Protein AF-A0A3D2HJJ7-F1 (afdb_monomer)

Structure (mmCIF, N/CA/C/O backbone):
data_AF-A0A3D2HJJ7-F1
#
_entry.id   AF-A0A3D2HJJ7-F1
#
loop_
_atom_site.group_PDB
_atom_site.id
_atom_site.type_symbol
_atom_site.label_atom_id
_atom_site.label_alt_id
_atom_site.label_comp_id
_atom_site.label_asym_id
_atom_site.label_entity_id
_atom_site.label_seq_id
_atom_site.pdbx_PDB_ins_code
_atom_site.Cartn_x
_atom_site.Cartn_y
_atom_site.Cartn_z
_atom_site.occupancy
_atom_site.B_iso_or_equiv
_atom_site.auth_seq_id
_atom_site.auth_comp_id
_atom_site.auth_asym_id
_atom_site.auth_atom_id
_atom_site.pdbx_PDB_model_num
ATOM 1 N N . MET A 1 1 ? -15.772 3.480 -29.542 1.00 70.56 1 MET A N 1
ATOM 2 C CA . MET A 1 1 ? -14.403 3.027 -29.213 1.00 70.56 1 MET A CA 1
ATOM 3 C C . MET A 1 1 ? -13.433 3.907 -29.984 1.00 70.56 1 MET A C 1
ATOM 5 O O . MET A 1 1 ? -13.585 4.008 -31.194 1.00 70.56 1 MET A O 1
ATOM 9 N N . ARG A 1 2 ? -12.523 4.612 -29.303 1.00 87.50 2 ARG A N 1
ATOM 10 C CA . ARG A 1 2 ? -11.517 5.470 -29.945 1.00 87.50 2 ARG A CA 1
ATOM 11 C C . ARG A 1 2 ? -10.165 4.789 -29.795 1.00 87.50 2 ARG A C 1
ATOM 13 O O . ARG A 1 2 ? -9.756 4.511 -28.674 1.00 87.50 2 ARG A O 1
ATOM 20 N N . TRP A 1 3 ? -9.507 4.509 -30.912 1.00 85.19 3 TRP A N 1
ATOM 21 C CA . TRP A 1 3 ? -8.125 4.048 -30.901 1.00 85.19 3 TRP A CA 1
ATOM 22 C C . TRP A 1 3 ? -7.232 5.247 -30.602 1.00 85.19 3 TRP A C 1
ATOM 24 O O . TRP A 1 3 ? -7.215 6.218 -31.359 1.00 85.19 3 TRP A O 1
ATOM 34 N N . CYS A 1 4 ? -6.540 5.198 -29.469 1.00 78.38 4 CYS A N 1
ATOM 35 C CA . CYS A 1 4 ? -5.513 6.164 -29.115 1.00 78.38 4 CYS A CA 1
ATOM 36 C C . CYS A 1 4 ? -4.177 5.464 -29.292 1.00 78.38 4 CYS A C 1
ATOM 38 O O . CYS A 1 4 ? -3.836 4.574 -28.513 1.00 78.38 4 CYS A O 1
ATOM 40 N N . PHE A 1 5 ? -3.460 5.835 -30.347 1.00 76.56 5 PHE A N 1
ATOM 41 C CA . PHE A 1 5 ? -2.123 5.320 -30.546 1.00 76.56 5 PHE A CA 1
ATOM 42 C C . PHE A 1 5 ? -1.137 6.064 -29.647 1.00 76.56 5 PHE A C 1
ATOM 44 O O . PHE A 1 5 ? -1.336 7.248 -29.348 1.00 76.56 5 PHE A O 1
ATOM 51 N N . PRO A 1 6 ? -0.095 5.360 -29.200 1.00 71.69 6 PRO A N 1
ATOM 52 C CA . PRO A 1 6 ? 0.993 5.979 -28.482 1.00 71.69 6 PRO A CA 1
ATOM 53 C C . PRO A 1 6 ? 1.573 7.173 -29.270 1.00 71.69 6 PRO A C 1
ATOM 55 O O . PRO A 1 6 ? 1.697 7.083 -30.486 1.00 71.69 6 PRO A O 1
ATOM 58 N N . SER A 1 7 ? 1.894 8.295 -28.608 1.00 70.38 7 SER A N 1
ATOM 59 C CA . SER A 1 7 ? 2.371 9.516 -29.286 1.00 70.38 7 SER A CA 1
ATOM 60 C C . SER A 1 7 ? 3.602 9.254 -30.157 1.00 70.38 7 SER A C 1
ATOM 62 O O . SER A 1 7 ? 4.477 8.503 -29.732 1.00 70.38 7 SER A O 1
ATOM 64 N N . ASP A 1 8 ? 3.731 9.946 -31.296 1.00 73.56 8 ASP A N 1
ATOM 65 C CA . ASP A 1 8 ? 4.910 9.903 -32.190 1.00 73.56 8 ASP A CA 1
ATOM 66 C C . ASP A 1 8 ? 6.139 10.609 -31.592 1.00 73.56 8 ASP A C 1
ATOM 68 O O . ASP A 1 8 ? 6.956 11.213 -32.292 1.00 73.56 8 ASP A O 1
ATOM 72 N N . ARG A 1 9 ? 6.264 10.607 -30.262 1.00 80.44 9 ARG A N 1
ATOM 73 C CA . ARG A 1 9 ? 7.395 11.234 -29.602 1.00 80.44 9 ARG A CA 1
ATOM 74 C C . ARG A 1 9 ? 8.684 10.572 -30.105 1.00 80.44 9 ARG A C 1
ATOM 76 O O . ARG A 1 9 ? 8.802 9.352 -29.976 1.00 80.44 9 ARG A O 1
ATOM 83 N N . PRO A 1 10 ? 9.672 11.364 -30.561 1.00 87.06 10 PRO A N 1
ATOM 84 C CA . PRO A 1 10 ? 10.967 10.835 -30.952 1.00 87.06 10 PRO A CA 1
ATOM 85 C C . PRO A 1 10 ? 11.602 10.040 -29.812 1.00 87.06 10 PRO A C 1
ATOM 87 O O . PRO A 1 10 ? 11.676 10.515 -28.674 1.00 87.06 10 PRO A O 1
ATOM 90 N N . ILE A 1 11 ? 12.063 8.831 -30.121 1.00 90.19 11 ILE A N 1
ATOM 91 C CA . ILE A 1 11 ? 12.853 8.022 -29.195 1.00 90.19 11 ILE A CA 1
ATOM 92 C C . ILE A 1 11 ? 14.230 8.688 -29.073 1.00 90.19 11 ILE A C 1
ATOM 94 O O . ILE A 1 11 ? 14.885 8.901 -30.097 1.00 90.19 11 ILE A O 1
ATOM 98 N N . PRO A 1 12 ? 14.698 9.029 -27.860 1.00 91.50 12 PRO A N 1
ATOM 99 C CA . PRO A 1 12 ? 16.023 9.604 -27.686 1.00 91.50 12 PRO A CA 1
ATOM 100 C C . PRO A 1 12 ? 17.122 8.692 -28.240 1.00 91.50 12 PRO A C 1
ATOM 102 O O . PRO A 1 12 ? 17.071 7.467 -28.086 1.00 91.50 12 PRO A O 1
ATOM 105 N N . GLN A 1 13 ? 18.154 9.289 -28.838 1.00 92.81 13 GLN A N 1
ATOM 106 C CA . GLN A 1 13 ? 19.256 8.525 -29.428 1.00 92.81 13 GLN A CA 1
ATOM 107 C C . GLN A 1 13 ? 19.959 7.642 -28.386 1.00 92.81 13 GLN A C 1
ATOM 109 O O . GLN A 1 13 ? 20.192 6.465 -28.645 1.00 92.81 13 GLN A O 1
ATOM 114 N N . TRP A 1 14 ? 20.188 8.165 -27.175 1.00 94.12 14 TRP A N 1
ATOM 115 C CA . TRP A 1 14 ? 20.806 7.409 -26.080 1.00 94.12 14 TRP A CA 1
ATOM 116 C C . TRP A 1 14 ? 20.026 6.131 -25.735 1.00 94.12 14 TRP A C 1
ATOM 118 O O . TRP A 1 14 ? 20.631 5.101 -25.444 1.00 94.12 14 TRP A O 1
ATOM 128 N N . LEU A 1 15 ? 18.689 6.181 -25.791 1.00 93.94 15 LEU A N 1
ATOM 129 C CA . LEU A 1 15 ? 17.825 5.043 -25.483 1.00 93.94 15 LEU A CA 1
ATOM 130 C C . LEU A 1 15 ? 17.913 4.003 -26.600 1.00 93.94 15 LEU A C 1
ATOM 132 O O . LEU A 1 15 ? 18.017 2.810 -26.333 1.00 93.94 15 LEU A O 1
ATOM 136 N N . THR A 1 16 ? 17.942 4.462 -27.851 1.00 92.19 16 THR A N 1
ATOM 137 C CA . THR A 1 16 ? 18.154 3.592 -29.013 1.00 92.19 16 THR A CA 1
ATOM 138 C C . THR A 1 16 ? 19.500 2.871 -28.928 1.00 92.19 16 THR A C 1
ATOM 140 O O . THR A 1 16 ? 19.567 1.662 -29.151 1.00 92.19 16 THR A O 1
ATOM 143 N N . ASP A 1 17 ? 20.565 3.593 -28.585 1.00 93.56 17 ASP A N 1
ATOM 144 C CA . ASP A 1 17 ? 21.913 3.031 -28.485 1.00 93.56 17 ASP A CA 1
ATOM 145 C C . ASP A 1 17 ? 22.029 2.049 -27.317 1.00 93.56 17 ASP A C 1
ATOM 147 O O . ASP A 1 17 ? 22.598 0.971 -27.478 1.00 93.56 17 ASP A O 1
ATOM 151 N N . TYR A 1 18 ? 21.421 2.369 -26.173 1.00 93.88 18 TYR A N 1
ATOM 152 C CA . TYR A 1 18 ? 21.333 1.466 -25.027 1.00 93.88 18 TYR A CA 1
ATOM 153 C C . TYR A 1 18 ? 20.600 0.159 -25.361 1.00 93.88 18 TYR A C 1
ATOM 155 O O . TYR A 1 18 ? 21.090 -0.925 -25.044 1.00 93.88 18 TYR A O 1
ATOM 163 N N . LEU A 1 19 ? 19.446 0.242 -26.030 1.00 93.25 19 LEU A N 1
ATOM 164 C CA . LEU A 1 19 ? 18.650 -0.932 -26.389 1.00 93.25 19 LEU A CA 1
ATOM 165 C C . LEU A 1 19 ? 19.373 -1.842 -27.391 1.00 93.25 19 LEU A C 1
ATOM 167 O O . LEU A 1 19 ? 19.261 -3.060 -27.291 1.00 93.25 19 LEU A O 1
ATOM 171 N N . LYS A 1 20 ? 20.163 -1.278 -28.314 1.00 92.75 20 LYS A N 1
ATOM 172 C CA . LYS A 1 20 ? 21.001 -2.053 -29.250 1.00 92.75 20 LYS A CA 1
ATOM 173 C C . LYS A 1 20 ? 22.113 -2.852 -28.567 1.00 92.75 20 LYS A C 1
ATOM 175 O O . LYS A 1 20 ? 22.613 -3.794 -29.170 1.00 92.75 20 LYS A O 1
ATOM 180 N N . GLN A 1 21 ? 22.516 -2.465 -27.358 1.00 91.56 21 GLN A N 1
ATOM 181 C CA . GLN A 1 21 ? 23.517 -3.191 -26.567 1.00 91.56 21 GLN A CA 1
ATOM 182 C C . GLN A 1 21 ? 22.914 -4.377 -25.803 1.00 91.56 21 GLN A C 1
ATOM 184 O O . GLN A 1 21 ? 23.662 -5.184 -25.261 1.00 91.56 21 GLN A O 1
ATOM 189 N N . GLN A 1 22 ? 21.583 -4.480 -25.734 1.00 89.62 22 GLN A N 1
ATOM 190 C CA . GLN A 1 22 ? 20.909 -5.598 -25.082 1.00 89.62 22 GLN A CA 1
ATOM 191 C C . GLN A 1 22 ? 20.838 -6.800 -26.028 1.00 89.62 22 GLN A C 1
ATOM 193 O O . GLN A 1 22 ? 20.685 -6.639 -27.238 1.00 89.62 22 GLN A O 1
ATOM 198 N N . GLU A 1 23 ? 20.868 -8.013 -25.476 1.00 89.88 23 GLU A N 1
ATOM 199 C CA . GLU A 1 23 ? 20.693 -9.270 -26.221 1.00 89.88 23 GLU A CA 1
ATOM 200 C C . GLU A 1 23 ? 19.214 -9.505 -26.600 1.00 89.88 23 GLU A C 1
ATOM 202 O O . GLU A 1 23 ? 18.611 -10.534 -26.298 1.00 89.88 23 GLU A O 1
ATOM 207 N N . LEU A 1 24 ? 18.593 -8.511 -27.241 1.00 87.06 24 LEU A N 1
ATOM 208 C CA . LEU A 1 24 ? 17.201 -8.529 -27.679 1.00 87.06 24 LEU A CA 1
ATOM 209 C C . LEU A 1 24 ? 17.122 -8.571 -29.212 1.00 87.06 24 LEU A C 1
ATOM 211 O O . LEU A 1 24 ? 17.896 -7.890 -29.889 1.00 87.06 24 LEU A O 1
ATOM 215 N N . PRO A 1 25 ? 16.153 -9.298 -29.799 1.00 92.19 25 PRO A N 1
ATOM 216 C CA . PRO A 1 25 ? 15.927 -9.260 -31.239 1.00 92.19 25 PRO A CA 1
ATOM 217 C C . PRO A 1 25 ? 15.707 -7.831 -31.753 1.00 92.19 25 PRO A C 1
ATOM 219 O O . PRO A 1 25 ? 14.843 -7.106 -31.253 1.00 92.19 25 PRO A O 1
ATOM 222 N N . HIS A 1 26 ? 16.438 -7.444 -32.806 1.00 87.38 26 HIS A N 1
ATOM 223 C CA . HIS A 1 26 ? 16.401 -6.084 -33.366 1.00 87.38 26 HIS A CA 1
ATOM 224 C C . HIS A 1 26 ? 14.992 -5.599 -33.746 1.00 87.38 26 HIS A C 1
ATOM 226 O O . HIS A 1 26 ? 14.715 -4.403 -33.671 1.00 87.38 26 HIS A O 1
ATOM 232 N N . ALA A 1 27 ? 14.093 -6.520 -34.105 1.00 91.31 27 ALA A N 1
ATOM 233 C CA . ALA A 1 27 ? 12.704 -6.217 -34.439 1.00 91.31 27 ALA A CA 1
ATOM 234 C C . ALA A 1 27 ? 11.909 -5.597 -33.271 1.00 91.31 27 ALA A C 1
ATOM 236 O O . ALA A 1 27 ? 10.941 -4.880 -33.512 1.00 91.31 27 ALA A O 1
ATOM 237 N N . TYR A 1 28 ? 12.308 -5.837 -32.017 1.00 89.50 28 TYR A N 1
ATOM 238 C CA . TYR A 1 28 ? 11.585 -5.349 -30.838 1.00 89.50 28 TYR A CA 1
ATOM 239 C C . TYR A 1 28 ? 12.071 -3.991 -30.330 1.00 89.50 28 TYR A C 1
ATOM 241 O O . TYR A 1 28 ? 11.339 -3.318 -29.603 1.00 89.50 28 TYR A O 1
ATOM 249 N N . LEU A 1 29 ? 13.274 -3.559 -30.719 1.00 89.69 29 LEU A N 1
ATOM 250 C CA . LEU A 1 29 ? 13.896 -2.344 -30.182 1.00 89.69 29 LEU A CA 1
ATOM 251 C C . LEU A 1 29 ? 13.056 -1.075 -30.416 1.00 89.69 29 LEU A C 1
ATOM 253 O O . LEU A 1 29 ? 12.924 -0.300 -29.469 1.00 89.69 29 LEU A O 1
ATOM 257 N N . PRO A 1 30 ? 12.438 -0.851 -31.598 1.00 88.19 30 PRO A N 1
ATOM 258 C CA . PRO A 1 30 ? 11.626 0.346 -31.820 1.00 88.19 30 PRO A CA 1
ATOM 259 C C . PRO A 1 30 ? 10.387 0.393 -30.920 1.00 88.19 30 PRO A C 1
ATOM 261 O O . PRO A 1 30 ? 10.084 1.430 -30.336 1.00 88.19 30 PRO A O 1
ATOM 264 N N . VAL A 1 31 ? 9.696 -0.740 -30.760 1.00 89.69 31 VAL A N 1
ATOM 265 C CA . VAL A 1 31 ? 8.485 -0.827 -29.929 1.00 89.69 31 VAL A CA 1
ATOM 266 C C . VAL A 1 31 ? 8.839 -0.649 -28.456 1.00 89.69 31 VAL A C 1
ATOM 268 O O . VAL A 1 31 ? 8.197 0.135 -27.762 1.00 89.69 31 VAL A O 1
ATOM 271 N N . LEU A 1 32 ? 9.889 -1.322 -27.982 1.00 90.50 32 LEU A N 1
ATOM 272 C CA . LEU A 1 32 ? 10.338 -1.201 -26.598 1.00 90.50 32 LEU A CA 1
ATOM 273 C C . LEU A 1 32 ? 10.812 0.223 -26.278 1.00 90.50 32 LEU A C 1
ATOM 275 O O . LEU A 1 32 ? 10.437 0.774 -25.245 1.00 90.50 32 LEU A O 1
ATOM 279 N N . GLY A 1 33 ? 11.575 0.844 -27.183 1.00 91.62 33 GLY A N 1
ATOM 280 C CA . GLY A 1 33 ? 11.993 2.238 -27.052 1.00 91.62 33 GLY A CA 1
ATOM 281 C C . GLY A 1 33 ? 10.805 3.195 -26.977 1.00 91.62 33 GLY A C 1
ATOM 282 O O . GLY A 1 33 ? 10.797 4.086 -26.128 1.00 91.62 33 GLY A O 1
ATOM 283 N N . GLN A 1 34 ? 9.771 2.971 -27.793 1.00 90.62 34 GLN A N 1
ATOM 284 C CA . GLN A 1 34 ? 8.556 3.782 -27.764 1.00 90.62 34 GLN A CA 1
ATOM 285 C C . GLN A 1 34 ? 7.794 3.641 -26.443 1.00 90.62 34 GLN A C 1
ATOM 287 O O . GLN A 1 34 ? 7.410 4.647 -25.847 1.00 90.62 34 GLN A O 1
ATOM 292 N N . LEU A 1 35 ? 7.617 2.406 -25.961 1.00 91.38 35 LEU A N 1
ATOM 293 C CA . LEU A 1 35 ? 6.931 2.129 -24.698 1.00 91.38 35 LEU A CA 1
ATOM 294 C C . LEU A 1 35 ? 7.671 2.757 -23.512 1.00 91.38 35 LEU A C 1
ATOM 296 O O .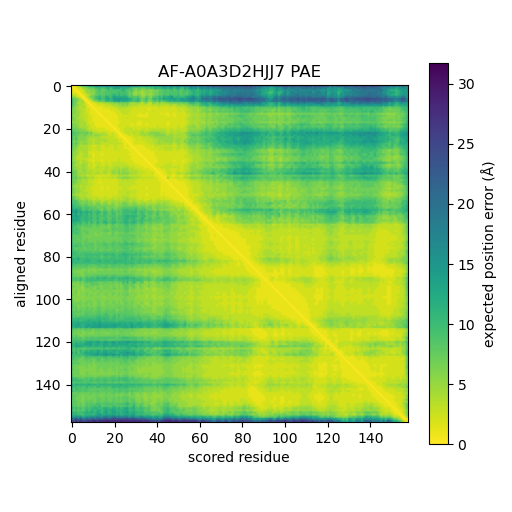 LEU A 1 35 ? 7.056 3.444 -22.701 1.00 91.38 35 LEU A O 1
ATOM 300 N N . LEU A 1 36 ? 8.995 2.596 -23.435 1.00 92.69 36 LEU A N 1
ATOM 301 C CA . LEU A 1 36 ? 9.810 3.186 -22.367 1.00 92.69 36 LEU A CA 1
ATOM 302 C C . LEU A 1 36 ? 9.741 4.719 -22.366 1.00 92.69 36 LEU A C 1
ATOM 304 O O . LEU A 1 36 ? 9.560 5.328 -21.313 1.00 92.69 36 LEU A O 1
ATOM 308 N N . ASN A 1 37 ? 9.809 5.339 -23.548 1.00 90.25 37 ASN A N 1
ATOM 309 C CA . ASN A 1 37 ? 9.728 6.793 -23.718 1.00 90.25 37 ASN A CA 1
ATOM 310 C C . ASN A 1 37 ? 8.352 7.378 -23.333 1.00 90.25 37 ASN A C 1
ATOM 312 O O . ASN A 1 37 ? 8.222 8.578 -23.071 1.00 90.25 37 ASN A O 1
ATOM 316 N N . GLN A 1 38 ? 7.312 6.544 -23.313 1.00 89.00 38 GLN A N 1
ATOM 317 C CA . GLN A 1 38 ? 5.952 6.940 -22.948 1.00 89.00 38 GLN A CA 1
ATOM 318 C C . GLN A 1 38 ? 5.625 6.696 -21.493 1.00 89.00 38 GLN A C 1
ATOM 320 O O . GLN A 1 38 ? 4.964 7.528 -20.878 1.00 89.00 38 GLN A O 1
ATOM 325 N N . VAL A 1 39 ? 6.091 5.572 -20.953 1.00 90.75 39 VAL A N 1
ATOM 326 C CA . VAL A 1 39 ? 5.904 5.238 -19.544 1.00 90.75 39 VAL A CA 1
ATOM 327 C C . VAL A 1 39 ? 6.575 6.284 -18.662 1.00 90.75 39 VAL A C 1
ATOM 329 O O . VAL A 1 39 ? 5.965 6.740 -17.698 1.00 90.75 39 VAL A O 1
ATOM 332 N N . ASN A 1 40 ? 7.797 6.706 -19.004 1.00 90.25 40 ASN A N 1
ATOM 333 C CA . ASN A 1 40 ? 8.439 7.809 -18.306 1.00 90.25 40 ASN A CA 1
ATOM 334 C C . ASN A 1 40 ? 9.285 8.685 -19.250 1.00 90.25 40 ASN A C 1
ATOM 336 O O . ASN A 1 40 ? 10.441 8.370 -19.539 1.00 90.25 40 ASN A O 1
ATOM 340 N N . PRO A 1 41 ? 8.734 9.837 -19.673 1.00 86.44 41 PRO A N 1
ATOM 341 C CA . PRO A 1 41 ? 9.445 10.884 -20.401 1.00 86.44 41 PRO A CA 1
ATOM 342 C C . PRO A 1 41 ? 10.767 11.360 -19.806 1.00 86.44 41 PRO A C 1
ATOM 344 O O . PRO A 1 41 ? 11.590 11.913 -20.530 1.00 86.44 41 PRO A O 1
ATOM 347 N N . SER A 1 42 ? 10.908 11.247 -18.489 1.00 90.19 42 SER A N 1
ATOM 348 C CA . SER A 1 42 ? 11.994 11.866 -17.735 1.00 90.19 42 SER A CA 1
ATOM 349 C C . SER A 1 42 ? 13.233 10.983 -17.656 1.00 90.19 42 SER A C 1
ATOM 351 O O . SER A 1 42 ? 14.249 11.433 -17.124 1.00 90.19 42 SER A O 1
ATOM 353 N N . PHE A 1 43 ? 13.167 9.754 -18.184 1.00 94.25 43 PHE A N 1
ATOM 354 C CA . PHE A 1 43 ? 14.352 8.920 -18.306 1.00 94.25 43 PHE A CA 1
ATOM 355 C C . PHE A 1 43 ? 15.415 9.642 -19.129 1.00 94.25 43 PHE A C 1
ATOM 357 O O . PHE A 1 43 ? 15.164 10.089 -20.249 1.00 94.25 43 PHE A O 1
ATOM 364 N N . ASN A 1 44 ? 16.613 9.749 -18.568 1.00 93.94 44 ASN A N 1
ATOM 365 C CA . ASN A 1 44 ? 17.730 10.449 -19.200 1.00 93.94 44 ASN A CA 1
ATOM 366 C C . ASN A 1 44 ? 18.982 9.573 -19.345 1.00 93.94 44 ASN A C 1
ATOM 368 O O . ASN A 1 44 ? 19.944 9.989 -19.992 1.00 93.94 44 ASN A O 1
ATOM 372 N N . ASN A 1 45 ? 18.982 8.364 -18.775 1.00 94.12 45 ASN A N 1
ATOM 373 C CA . ASN A 1 45 ? 20.118 7.454 -18.845 1.00 94.12 45 ASN A CA 1
ATOM 374 C C . ASN A 1 45 ? 19.702 5.966 -18.729 1.00 94.12 45 ASN A C 1
ATOM 376 O O . ASN A 1 45 ? 18.621 5.656 -18.223 1.00 94.12 45 ASN A O 1
ATOM 380 N N . PRO A 1 46 ? 20.575 5.025 -19.145 1.00 94.62 46 PRO A N 1
ATOM 381 C CA . PRO A 1 46 ? 20.332 3.581 -19.044 1.00 94.62 46 PRO A CA 1
ATOM 382 C C . PRO A 1 46 ? 19.992 3.058 -17.645 1.00 94.62 46 PRO A C 1
ATOM 384 O O . PRO A 1 46 ? 19.185 2.143 -17.502 1.00 94.62 46 PRO A O 1
ATOM 387 N N . LYS A 1 47 ? 20.602 3.633 -16.604 1.00 92.62 47 LYS A N 1
ATOM 388 C CA . LYS A 1 47 ? 20.451 3.162 -15.224 1.00 92.62 47 LYS A CA 1
ATOM 389 C C . LYS A 1 47 ? 19.029 3.384 -14.713 1.00 92.62 47 LYS A C 1
ATOM 391 O O . LYS A 1 4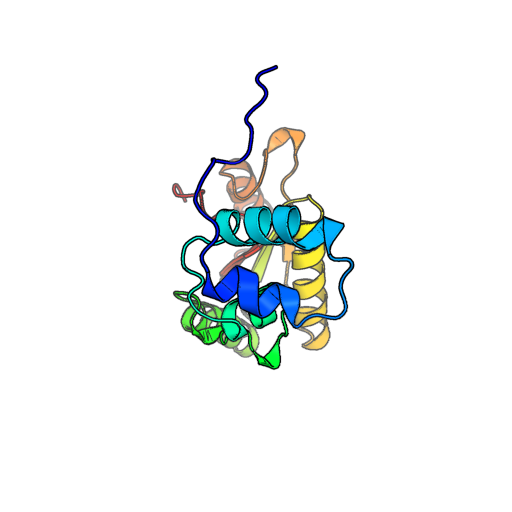7 ? 18.508 2.532 -14.002 1.00 92.62 47 LYS A O 1
ATOM 396 N N . GLU A 1 48 ? 18.397 4.496 -15.078 1.00 92.88 48 GLU A N 1
ATOM 397 C CA . GLU A 1 48 ? 16.999 4.775 -14.726 1.00 92.88 48 GLU A CA 1
ATOM 398 C C . GLU A 1 48 ? 16.036 3.779 -15.392 1.00 92.88 48 GLU A C 1
ATOM 400 O O . GLU A 1 48 ? 15.113 3.287 -14.742 1.00 92.88 48 GLU A O 1
ATOM 405 N N . VAL A 1 49 ? 16.294 3.415 -16.654 1.00 93.75 49 VAL A N 1
ATOM 406 C CA . VAL A 1 49 ? 15.520 2.389 -17.375 1.00 93.75 49 VAL A CA 1
ATOM 407 C C . VAL A 1 49 ? 15.678 1.022 -16.713 1.00 93.75 49 VAL A C 1
ATOM 409 O O . VAL A 1 49 ? 14.688 0.340 -16.454 1.00 93.75 49 VAL A O 1
ATOM 412 N N . GLU A 1 50 ? 16.912 0.631 -16.393 1.00 91.69 50 GLU A N 1
ATOM 413 C CA . GLU A 1 50 ? 17.196 -0.631 -15.707 1.00 91.69 50 GLU A CA 1
ATOM 414 C C . GLU A 1 50 ? 16.513 -0.687 -14.333 1.00 91.69 50 GLU A C 1
ATOM 416 O O . GLU A 1 50 ? 15.893 -1.689 -13.984 1.00 91.69 50 GLU A O 1
ATOM 421 N N . GLN A 1 51 ? 16.578 0.397 -13.554 1.00 90.75 51 GLN A N 1
ATOM 422 C CA . GLN A 1 51 ? 15.922 0.486 -12.247 1.00 90.75 51 GLN A CA 1
ATOM 423 C C . GLN A 1 51 ? 14.399 0.366 -12.340 1.00 90.75 51 GLN A C 1
ATOM 425 O O . GLN A 1 51 ? 13.788 -0.2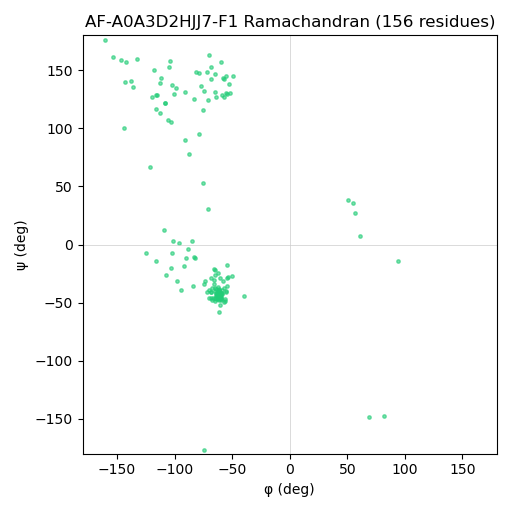30 -11.453 1.00 90.75 51 GLN A O 1
ATOM 430 N N . PHE A 1 52 ? 13.798 0.917 -13.393 1.00 92.00 52 PHE A N 1
ATOM 431 C CA . PHE A 1 52 ? 12.364 0.817 -13.634 1.00 92.00 52 PHE A CA 1
ATOM 432 C C . PHE A 1 52 ? 11.935 -0.603 -14.025 1.00 92.00 52 PHE A C 1
ATOM 434 O O . PHE A 1 52 ? 10.954 -1.116 -13.491 1.00 92.00 52 PHE A O 1
ATOM 441 N N . LEU A 1 53 ? 12.670 -1.246 -14.939 1.00 90.69 53 LEU A N 1
ATOM 442 C CA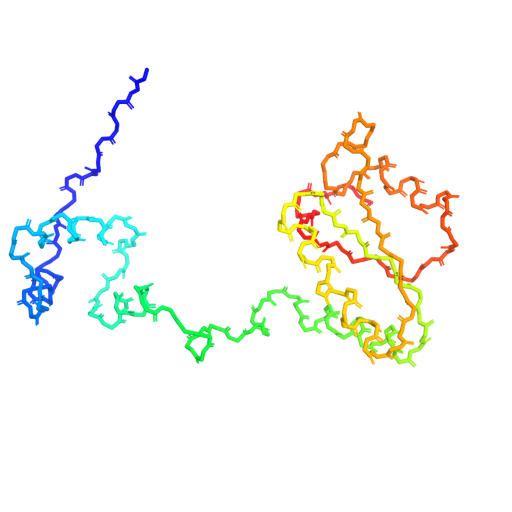 . LEU A 1 53 ? 12.351 -2.592 -15.429 1.00 90.69 53 LEU A CA 1
ATOM 443 C C . LEU A 1 53 ? 12.667 -3.691 -14.406 1.00 90.69 53 LE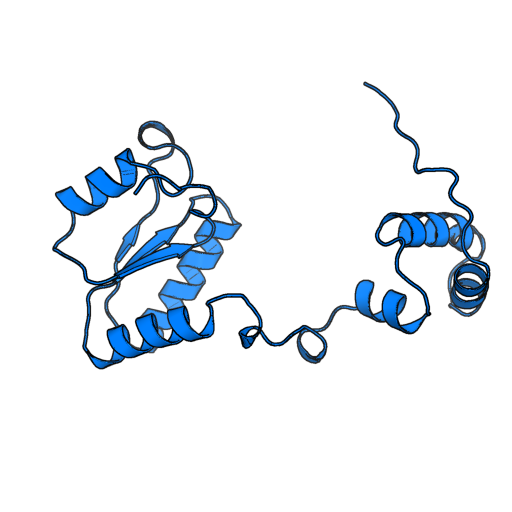U A C 1
ATOM 445 O O . LEU A 1 53 ? 11.975 -4.705 -14.354 1.00 90.69 53 LEU A O 1
ATOM 449 N N . CYS A 1 54 ? 13.694 -3.478 -13.585 1.00 90.75 54 CYS A N 1
ATOM 450 C CA . CYS A 1 54 ? 14.168 -4.418 -12.576 1.00 90.75 54 CYS A CA 1
ATOM 451 C C . CYS A 1 54 ? 14.115 -3.773 -11.180 1.00 90.75 54 CYS A C 1
ATOM 453 O O . CYS A 1 54 ? 15.166 -3.529 -10.563 1.00 90.75 54 CYS A O 1
ATOM 455 N N . PRO A 1 55 ? 12.909 -3.477 -10.654 1.00 89.69 55 PRO A N 1
ATOM 456 C CA . PRO A 1 55 ? 12.780 -2.854 -9.350 1.00 89.69 55 PRO A CA 1
ATOM 457 C C . PRO A 1 55 ? 13.292 -3.803 -8.263 1.00 89.69 55 PRO A C 1
ATOM 459 O O . PRO A 1 55 ? 13.167 -5.025 -8.343 1.00 89.69 55 PRO A O 1
ATOM 462 N N . SER A 1 56 ? 13.873 -3.241 -7.207 1.00 89.44 56 SER A N 1
ATOM 463 C CA . SER A 1 56 ? 14.297 -4.026 -6.047 1.00 89.44 56 SER A CA 1
ATOM 464 C C . SER A 1 56 ? 14.063 -3.240 -4.772 1.00 89.44 56 SER A 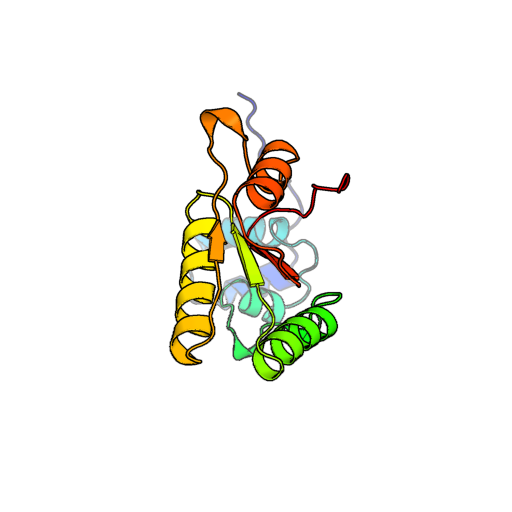C 1
ATOM 466 O O . SER A 1 56 ? 14.383 -2.054 -4.718 1.00 89.44 56 SER A O 1
ATOM 468 N N . LEU A 1 57 ? 13.601 -3.918 -3.719 1.00 85.75 57 LEU A N 1
ATOM 469 C CA . LEU A 1 57 ? 13.339 -3.287 -2.420 1.00 85.75 57 LEU A CA 1
ATOM 470 C C . LEU A 1 57 ? 14.583 -2.605 -1.831 1.00 85.75 57 LEU A C 1
ATOM 472 O O . LEU A 1 57 ? 14.468 -1.583 -1.169 1.00 85.75 57 LEU A O 1
ATOM 476 N N . LYS A 1 58 ? 15.787 -3.129 -2.111 1.00 86.19 58 LYS A N 1
ATOM 477 C CA . LYS A 1 58 ? 17.062 -2.519 -1.685 1.00 86.19 58 LYS A CA 1
ATOM 478 C C . LYS A 1 58 ? 17.332 -1.158 -2.337 1.00 86.19 58 LYS A C 1
ATOM 480 O O . LYS A 1 58 ? 18.100 -0.379 -1.785 1.00 86.19 58 LYS A O 1
ATOM 485 N N . LYS A 1 59 ? 16.773 -0.916 -3.527 1.00 82.19 59 LYS A N 1
ATOM 486 C CA . LYS A 1 59 ? 16.931 0.325 -4.301 1.00 82.19 59 LYS A CA 1
ATOM 487 C C . LYS A 1 59 ? 15.700 1.239 -4.202 1.00 82.19 59 LYS A C 1
ATOM 489 O O . LYS A 1 59 ? 15.760 2.352 -4.710 1.00 82.19 59 LYS A O 1
ATOM 494 N N . SER A 1 60 ? 14.608 0.780 -3.587 1.00 81.81 60 SER A N 1
ATOM 495 C CA . SER A 1 60 ? 13.414 1.589 -3.331 1.00 81.81 60 SER A CA 1
ATOM 496 C C . SER A 1 60 ? 13.698 2.677 -2.299 1.00 81.81 60 SER A C 1
ATOM 498 O O . SER A 1 60 ? 14.555 2.516 -1.426 1.00 81.81 60 SER A O 1
ATOM 500 N N . GLU A 1 61 ? 12.957 3.781 -2.377 1.00 82.69 61 GLU A N 1
ATOM 501 C CA . GLU A 1 61 ? 13.017 4.806 -1.342 1.00 82.69 61 GLU A CA 1
ATOM 502 C C . GLU A 1 61 ? 12.657 4.227 0.028 1.00 82.69 61 GLU A C 1
ATOM 504 O O . GLU A 1 61 ? 11.795 3.355 0.166 1.00 82.69 61 GLU A O 1
ATOM 509 N N . ALA A 1 62 ? 13.338 4.720 1.060 1.00 85.56 62 ALA A N 1
ATOM 510 C CA . ALA A 1 62 ? 13.060 4.297 2.418 1.00 85.56 62 ALA A CA 1
ATOM 511 C C . ALA A 1 62 ? 11.637 4.745 2.811 1.00 85.56 62 ALA A C 1
ATOM 513 O O . ALA A 1 62 ? 11.342 5.936 2.692 1.00 85.56 62 ALA A O 1
ATOM 514 N N . PRO A 1 63 ? 10.787 3.857 3.369 1.00 87.31 63 PRO A N 1
ATOM 515 C CA . PRO A 1 63 ? 9.407 4.196 3.726 1.00 87.31 63 PRO A CA 1
ATOM 516 C C . PRO A 1 63 ? 9.281 5.425 4.628 1.00 87.31 63 PRO A C 1
ATOM 518 O O . PRO A 1 63 ? 8.299 6.145 4.541 1.00 87.31 63 PRO A O 1
ATOM 521 N N . LYS A 1 64 ? 10.298 5.717 5.451 1.00 87.06 64 LYS A N 1
ATOM 522 C CA . LYS A 1 64 ? 10.364 6.907 6.321 1.00 87.06 64 LYS A CA 1
ATOM 523 C C . LYS A 1 64 ? 10.178 8.249 5.594 1.00 87.06 64 LYS A C 1
ATOM 525 O O . LYS A 1 64 ? 9.928 9.243 6.261 1.00 87.06 64 LYS A O 1
ATOM 530 N N . ASN A 1 65 ? 10.338 8.278 4.270 1.00 88.62 65 ASN A N 1
ATOM 531 C CA . ASN A 1 65 ? 10.119 9.466 3.446 1.00 88.62 65 ASN A CA 1
ATOM 532 C C . ASN A 1 65 ? 8.638 9.671 3.077 1.00 88.62 65 ASN A C 1
ATOM 534 O O . ASN A 1 65 ? 8.286 10.725 2.553 1.00 88.62 65 ASN A O 1
ATOM 538 N N . ILE A 1 66 ? 7.770 8.688 3.337 1.00 91.00 66 ILE A N 1
ATOM 539 C CA . ILE A 1 66 ? 6.324 8.845 3.187 1.00 91.00 66 ILE A CA 1
ATOM 540 C C . ILE A 1 66 ? 5.861 9.895 4.198 1.00 91.00 66 ILE A C 1
ATOM 542 O O . ILE A 1 66 ? 6.141 9.789 5.395 1.00 91.00 66 ILE A O 1
ATOM 546 N N . LEU A 1 67 ? 5.155 10.910 3.696 1.00 92.44 67 LEU A N 1
ATOM 547 C CA . LEU A 1 67 ? 4.642 12.014 4.498 1.00 92.44 67 LEU A CA 1
ATOM 548 C C . LEU A 1 67 ? 3.859 11.483 5.708 1.00 92.44 67 LEU A C 1
ATOM 550 O O . LEU A 1 67 ? 2.984 10.632 5.561 1.00 92.44 67 LEU A O 1
ATOM 554 N N . ASN A 1 68 ? 4.172 12.006 6.893 1.00 93.12 68 ASN A N 1
ATOM 555 C CA . ASN A 1 68 ? 3.559 11.657 8.179 1.00 93.12 68 ASN A CA 1
ATOM 556 C C . ASN A 1 68 ? 3.715 10.187 8.629 1.00 93.12 68 ASN A C 1
ATOM 558 O O . ASN A 1 68 ? 3.107 9.777 9.623 1.00 93.12 68 ASN A O 1
ATOM 562 N N . LEU A 1 69 ? 4.502 9.360 7.925 1.00 94.06 69 LEU A N 1
ATOM 563 C CA . LEU A 1 69 ? 4.707 7.969 8.335 1.00 94.06 69 LEU A CA 1
ATOM 564 C C . LEU A 1 69 ? 5.427 7.851 9.690 1.00 94.06 69 LEU A C 1
ATOM 566 O O . LEU A 1 69 ? 4.982 7.036 10.501 1.00 94.06 69 LEU A O 1
ATOM 570 N N . PRO A 1 70 ? 6.504 8.611 9.987 1.00 93.75 70 PRO A N 1
ATOM 571 C CA . PRO A 1 70 ? 7.155 8.544 11.297 1.00 93.75 70 PRO A CA 1
ATOM 572 C C . PRO A 1 70 ? 6.192 8.814 12.464 1.00 93.75 70 PRO A C 1
ATOM 574 O O . PRO A 1 70 ? 6.233 8.118 13.479 1.00 93.75 70 PRO A O 1
ATOM 577 N N . GLU A 1 71 ? 5.286 9.773 12.300 1.00 94.25 71 GLU A N 1
ATOM 578 C CA . GLU A 1 71 ? 4.256 10.144 13.265 1.00 94.25 71 GLU A CA 1
ATOM 579 C C . GLU A 1 71 ? 3.233 9.017 13.439 1.00 94.25 71 GLU A C 1
ATOM 581 O O . GLU A 1 71 ? 2.935 8.622 14.568 1.00 94.25 71 GLU A O 1
ATOM 586 N N . ALA A 1 72 ? 2.749 8.430 12.339 1.00 93.06 72 ALA A N 1
ATOM 587 C CA . ALA A 1 72 ? 1.840 7.286 12.384 1.00 93.06 72 ALA A CA 1
ATOM 588 C C . ALA A 1 72 ? 2.476 6.068 13.083 1.00 93.06 72 ALA A C 1
ATOM 590 O O . ALA A 1 72 ? 1.845 5.432 13.933 1.00 93.06 72 ALA A O 1
ATOM 591 N N . VAL A 1 73 ? 3.750 5.780 12.790 1.00 92.69 73 VAL A N 1
ATOM 592 C CA . VAL A 1 73 ? 4.523 4.725 13.466 1.00 92.69 73 VAL A CA 1
ATOM 593 C C . VAL A 1 73 ? 4.626 5.011 14.962 1.00 92.69 73 VAL A C 1
ATOM 595 O O . VAL A 1 73 ? 4.414 4.106 15.768 1.00 92.69 73 VAL A O 1
ATOM 598 N N . GLN A 1 74 ? 4.896 6.258 15.355 1.00 93.69 74 GLN A N 1
ATOM 599 C CA . GLN A 1 74 ? 4.979 6.640 16.763 1.00 93.69 74 GLN A CA 1
ATOM 600 C C . GLN A 1 74 ? 3.630 6.506 17.486 1.00 93.69 74 GLN A C 1
ATOM 602 O O . GLN A 1 74 ? 3.607 6.063 18.640 1.00 93.69 74 GLN A O 1
ATOM 607 N N . CYS A 1 75 ? 2.513 6.829 16.826 1.00 92.00 75 CYS A N 1
ATOM 608 C CA . CYS A 1 75 ? 1.164 6.615 17.357 1.00 92.00 75 CYS A CA 1
ATOM 609 C C . CYS A 1 75 ? 0.905 5.131 17.631 1.00 92.00 75 CYS A C 1
ATOM 611 O O . CYS A 1 75 ? 0.572 4.768 18.760 1.00 92.00 75 CYS A O 1
ATOM 613 N N . ILE A 1 76 ? 1.140 4.259 16.643 1.00 91.25 76 ILE A N 1
ATOM 614 C CA . ILE A 1 76 ? 0.951 2.809 16.800 1.00 91.25 76 ILE A CA 1
ATOM 615 C C . ILE A 1 76 ? 1.897 2.265 17.872 1.00 91.25 76 ILE A C 1
ATOM 617 O O . ILE A 1 76 ? 1.468 1.530 18.755 1.00 91.25 76 ILE A O 1
ATOM 621 N N . HIS A 1 77 ? 3.168 2.659 17.861 1.00 92.31 77 HIS A N 1
ATOM 622 C CA . HIS A 1 77 ? 4.145 2.216 18.853 1.00 92.31 77 HIS A CA 1
ATOM 623 C C . HIS A 1 77 ? 3.752 2.628 20.282 1.00 92.31 77 HIS A C 1
ATOM 625 O O . HIS A 1 77 ? 3.840 1.819 21.209 1.00 92.31 77 HIS A O 1
ATOM 631 N N . THR A 1 78 ? 3.261 3.856 20.468 1.00 92.00 78 THR A N 1
ATOM 632 C CA . THR A 1 78 ? 2.738 4.325 21.761 1.00 92.00 78 THR A CA 1
ATOM 633 C C . THR A 1 78 ? 1.514 3.516 22.172 1.00 92.00 78 THR A C 1
ATOM 635 O O . THR A 1 78 ? 1.429 3.073 23.319 1.00 92.00 78 THR A O 1
ATOM 638 N N . ALA A 1 79 ? 0.602 3.260 21.233 1.00 90.12 79 ALA A N 1
ATOM 639 C CA . ALA A 1 79 ? -0.589 2.461 21.468 1.00 90.12 79 ALA A CA 1
ATOM 640 C C . ALA A 1 79 ? -0.247 1.034 21.922 1.00 90.12 79 ALA A C 1
ATOM 642 O O . ALA A 1 79 ? -0.793 0.553 22.914 1.00 90.12 79 ALA A O 1
ATOM 643 N N . CYS A 1 80 ? 0.736 0.409 21.267 1.00 88.56 80 CYS A N 1
ATOM 644 C CA . CYS A 1 80 ? 1.268 -0.902 21.630 1.00 88.56 80 CYS A CA 1
ATOM 645 C C . CYS A 1 80 ? 1.845 -0.903 23.054 1.00 88.56 80 CYS A C 1
ATOM 647 O O . CYS A 1 80 ? 1.526 -1.782 23.849 1.00 88.56 80 CYS A O 1
ATOM 649 N N . LYS A 1 81 ? 2.666 0.099 23.403 1.00 91.31 81 LYS A N 1
ATOM 650 C CA . LYS A 1 81 ? 3.312 0.196 24.726 1.00 91.31 81 LYS A CA 1
ATOM 651 C C . LYS A 1 81 ? 2.348 0.468 25.874 1.00 91.31 81 LYS A C 1
ATOM 653 O O . LYS A 1 81 ? 2.642 0.114 27.010 1.00 91.31 81 LYS A O 1
ATOM 658 N N . THR A 1 82 ? 1.242 1.149 25.593 1.00 91.88 82 THR A N 1
ATOM 659 C CA . THR A 1 82 ? 0.286 1.609 26.611 1.00 91.88 82 THR A CA 1
ATOM 660 C C . THR A 1 82 ? -1.036 0.842 26.574 1.00 91.88 82 THR A C 1
ATOM 662 O O . THR A 1 82 ? -1.998 1.260 27.213 1.00 91.88 82 THR A O 1
ATOM 665 N N . HIS A 1 83 ? -1.081 -0.284 25.849 1.00 88.19 83 HIS A N 1
ATOM 666 C CA . HIS A 1 83 ? -2.261 -1.143 25.688 1.00 88.19 83 HIS A CA 1
ATOM 667 C C . HIS A 1 83 ? -3.524 -0.380 25.262 1.00 88.19 83 HIS A C 1
ATOM 669 O O . HIS A 1 83 ? -4.635 -0.654 25.717 1.00 88.19 83 HIS A O 1
ATOM 675 N N . LYS A 1 84 ? -3.342 0.603 24.382 1.00 91.62 84 LYS A N 1
ATOM 676 C CA . LYS A 1 84 ? -4.429 1.402 23.819 1.00 91.62 84 LYS A CA 1
ATOM 677 C C . LYS A 1 84 ? -5.241 0.571 22.838 1.00 91.62 84 LYS A C 1
ATOM 679 O O . LYS A 1 84 ? -4.709 -0.311 22.166 1.00 91.62 84 LYS A O 1
ATOM 684 N N . ARG A 1 85 ? -6.537 0.862 22.742 1.00 91.81 85 ARG A N 1
ATOM 685 C CA . ARG A 1 85 ? -7.446 0.128 21.857 1.00 91.81 85 ARG A CA 1
ATOM 686 C C . ARG A 1 85 ? -7.356 0.687 20.446 1.00 91.81 85 ARG A C 1
ATOM 688 O O . ARG A 1 85 ? -7.555 1.884 20.240 1.00 91.81 85 ARG A O 1
ATOM 695 N N . ILE A 1 86 ? -7.079 -0.199 19.493 1.00 94.88 86 ILE A N 1
ATOM 696 C CA . ILE A 1 86 ? -6.940 0.133 18.075 1.00 94.88 86 ILE A CA 1
ATOM 697 C C . ILE A 1 86 ? -8.042 -0.569 17.284 1.00 94.88 86 ILE A C 1
ATOM 699 O O . ILE A 1 86 ? -8.216 -1.790 17.382 1.00 94.88 86 ILE A O 1
ATOM 703 N N . ILE A 1 87 ? -8.756 0.206 16.475 1.00 96.06 87 ILE A N 1
ATOM 704 C CA . ILE A 1 87 ? -9.611 -0.307 15.406 1.00 96.06 87 ILE A CA 1
ATOM 705 C C . ILE A 1 87 ? -8.855 -0.156 14.091 1.00 96.06 87 ILE A C 1
ATOM 707 O O . ILE A 1 87 ? -8.336 0.916 13.789 1.00 96.06 87 ILE A O 1
ATOM 711 N N . VAL A 1 88 ? -8.782 -1.228 13.311 1.00 95.94 88 VAL A N 1
ATOM 712 C CA . VAL A 1 88 ? -8.225 -1.192 11.958 1.00 95.94 88 VAL A CA 1
ATOM 713 C C . VAL A 1 88 ? -9.386 -1.347 10.993 1.00 95.94 88 VAL A C 1
ATOM 715 O O . VAL A 1 88 ? -10.119 -2.331 11.060 1.00 95.94 88 VAL A O 1
ATOM 718 N N . VAL A 1 89 ? -9.564 -0.368 10.116 1.00 96.38 89 VAL A N 1
ATOM 719 C CA . VAL A 1 89 ? -10.556 -0.379 9.044 1.00 96.38 89 VAL A CA 1
ATOM 720 C C . VAL A 1 89 ? -9.848 -0.698 7.741 1.00 96.38 89 VAL A C 1
ATOM 722 O O . VAL A 1 89 ? -8.780 -0.151 7.483 1.00 96.38 89 VAL A O 1
ATOM 725 N N . SER A 1 90 ? -10.431 -1.548 6.904 1.00 96.00 90 SER A N 1
ATOM 726 C CA . SER A 1 90 ? -9.939 -1.730 5.541 1.00 96.00 90 SER A CA 1
ATOM 727 C C . SER A 1 90 ? -11.064 -1.922 4.545 1.00 96.00 90 SER A C 1
ATOM 729 O O . SER A 1 90 ? -12.163 -2.324 4.933 1.00 96.00 90 SER A O 1
ATOM 731 N N . ASP A 1 91 ? -10.793 -1.629 3.275 1.00 92.94 91 ASP A N 1
ATOM 732 C CA . ASP A 1 91 ? -11.714 -1.995 2.212 1.00 92.94 91 ASP A CA 1
ATOM 733 C C . ASP A 1 91 ? -11.739 -3.520 1.977 1.00 92.94 91 ASP A C 1
ATOM 735 O O . ASP A 1 91 ? -10.902 -4.272 2.481 1.00 92.94 91 ASP A O 1
ATOM 739 N N . TYR A 1 92 ? -12.778 -3.996 1.295 1.00 91.00 92 TYR A N 1
ATOM 740 C CA . TYR A 1 92 ? -13.082 -5.414 1.117 1.00 91.00 92 TYR A CA 1
ATOM 741 C C . TYR A 1 92 ? -12.556 -5.993 -0.200 1.00 91.00 92 TYR A C 1
ATOM 743 O O . TYR A 1 92 ? -12.831 -7.163 -0.489 1.00 91.00 92 TYR A O 1
ATOM 751 N N . ASP A 1 93 ? -11.872 -5.207 -1.030 1.00 92.88 93 ASP A N 1
ATOM 752 C CA . ASP A 1 93 ? -11.189 -5.737 -2.203 1.00 92.88 93 ASP A CA 1
ATOM 753 C C . ASP A 1 93 ? -9.902 -6.505 -1.834 1.00 92.88 93 ASP A C 1
ATOM 755 O O . ASP A 1 93 ? -9.595 -6.757 -0.664 1.00 92.88 93 ASP A O 1
ATOM 759 N N . VAL A 1 94 ? -9.176 -6.974 -2.850 1.00 95.75 94 VAL A N 1
ATOM 760 C CA . VAL A 1 94 ? -7.985 -7.800 -2.627 1.00 95.75 94 VAL A CA 1
ATOM 761 C C . VAL A 1 94 ? -6.898 -7.018 -1.891 1.00 95.75 94 VAL A C 1
ATOM 763 O O . VAL A 1 94 ? -6.300 -7.571 -0.967 1.00 95.75 94 VAL A O 1
ATOM 766 N N . ASP A 1 95 ? -6.654 -5.757 -2.235 1.00 96.06 95 ASP A N 1
ATOM 767 C CA . ASP A 1 95 ? -5.573 -4.975 -1.635 1.00 96.06 95 ASP A CA 1
ATOM 768 C C . ASP A 1 95 ? -5.898 -4.645 -0.168 1.00 96.06 95 ASP A C 1
ATOM 770 O O . ASP A 1 95 ? -5.042 -4.821 0.717 1.00 96.06 95 ASP A O 1
ATOM 774 N N . GLY A 1 96 ? -7.160 -4.327 0.132 1.00 95.31 96 GLY A N 1
ATOM 775 C CA . GLY A 1 96 ? -7.645 -4.096 1.491 1.00 95.31 96 GLY A CA 1
ATOM 776 C C . GLY A 1 96 ? -7.597 -5.345 2.376 1.00 95.31 96 GLY A C 1
ATOM 777 O O . GLY A 1 96 ? -7.006 -5.342 3.463 1.00 95.31 96 GLY A O 1
ATOM 778 N N . VAL A 1 97 ? -8.106 -6.483 1.894 1.00 96.00 97 VAL A N 1
ATOM 779 C CA . VAL A 1 97 ? -8.059 -7.752 2.646 1.00 96.00 97 VAL A CA 1
ATOM 780 C C . VAL A 1 97 ? -6.615 -8.196 2.910 1.00 96.00 97 VAL A C 1
ATOM 782 O O . VAL A 1 97 ? -6.297 -8.678 4.008 1.00 96.00 97 VAL A O 1
ATOM 785 N N . THR A 1 98 ? -5.712 -8.006 1.946 1.00 97.94 98 THR A N 1
ATOM 786 C CA . THR A 1 98 ? -4.295 -8.360 2.111 1.00 97.94 98 THR A CA 1
ATOM 787 C C . THR A 1 98 ? -3.615 -7.441 3.131 1.00 97.94 98 THR A C 1
ATOM 789 O O . THR A 1 98 ? -2.881 -7.918 4.005 1.00 97.94 98 THR A O 1
ATOM 792 N N . SER A 1 99 ? -3.928 -6.143 3.098 1.00 97.12 99 SER A N 1
ATOM 793 C CA . SER A 1 99 ? -3.456 -5.147 4.066 1.00 97.12 99 SER A CA 1
ATOM 794 C C . SER A 1 99 ? -3.933 -5.440 5.491 1.00 97.12 99 SER A C 1
ATOM 796 O O . SER A 1 99 ? -3.127 -5.454 6.428 1.00 97.12 99 SER A O 1
ATOM 798 N N . MET A 1 100 ? -5.219 -5.760 5.668 1.00 97.00 100 MET A N 1
ATOM 799 C CA . MET A 1 100 ? -5.771 -6.178 6.960 1.00 97.00 100 MET A CA 1
ATOM 800 C C . MET A 1 100 ? -5.094 -7.449 7.475 1.00 97.00 100 MET A C 1
ATOM 802 O O . MET A 1 100 ? -4.762 -7.546 8.655 1.00 97.00 100 MET A O 1
ATOM 806 N N . THR A 1 101 ? -4.845 -8.421 6.596 1.00 97.00 101 THR A N 1
ATOM 807 C CA . THR A 1 101 ? -4.165 -9.670 6.964 1.00 97.00 101 THR A CA 1
ATOM 808 C C . THR A 1 101 ? -2.740 -9.405 7.454 1.00 97.00 101 THR A C 1
ATOM 810 O O . THR A 1 101 ? -2.303 -10.007 8.438 1.00 97.00 101 THR A O 1
ATOM 813 N N . LEU A 1 102 ? -2.012 -8.481 6.819 1.00 96.38 102 LEU A N 1
ATOM 814 C CA . LEU A 1 102 ? -0.680 -8.078 7.269 1.00 96.38 102 LEU A CA 1
ATOM 815 C C . LEU A 1 102 ? -0.726 -7.438 8.665 1.00 96.38 102 LEU A C 1
ATOM 817 O O . LEU A 1 102 ? 0.066 -7.816 9.531 1.00 96.38 102 LEU A O 1
ATOM 821 N N . MET A 1 103 ? -1.678 -6.530 8.904 1.00 94.94 103 MET A N 1
ATOM 822 C CA . MET A 1 103 ? -1.890 -5.926 10.226 1.00 94.94 103 MET A CA 1
ATOM 823 C C . MET A 1 103 ? -2.265 -6.977 11.270 1.00 94.94 103 MET A C 1
ATOM 825 O O . MET A 1 103 ? -1.688 -6.993 12.356 1.00 94.94 103 MET A O 1
ATOM 829 N N . TYR A 1 104 ? -3.145 -7.917 10.922 1.00 94.69 104 TYR A N 1
ATOM 830 C CA . TYR A 1 104 ? -3.518 -9.016 11.806 1.00 94.69 104 TYR A CA 1
ATOM 831 C C . TYR A 1 104 ? -2.305 -9.831 12.237 1.00 94.69 104 TYR A C 1
ATOM 833 O O . TYR A 1 104 ? -2.100 -10.049 13.429 1.00 94.69 104 TYR A O 1
ATOM 841 N N . ARG A 1 105 ? -1.458 -10.234 11.284 1.00 95.38 105 ARG A N 1
ATOM 842 C CA . ARG A 1 105 ? -0.232 -10.984 11.584 1.00 95.38 105 ARG A CA 1
ATOM 843 C C . ARG A 1 105 ? 0.726 -10.188 12.465 1.00 95.38 105 ARG A C 1
ATOM 845 O O . ARG A 1 105 ? 1.308 -10.769 13.377 1.00 95.38 105 ARG A O 1
ATOM 852 N N . PHE A 1 106 ? 0.869 -8.887 12.216 1.00 92.81 106 PHE A N 1
ATOM 853 C CA . PHE A 1 106 ? 1.698 -7.999 13.027 1.00 92.81 106 PHE A CA 1
ATOM 854 C C . PHE A 1 106 ? 1.200 -7.929 14.477 1.00 92.81 106 PHE A C 1
ATOM 856 O O . PHE A 1 106 ? 1.934 -8.297 15.392 1.00 92.81 106 PHE A O 1
ATOM 863 N N . PHE A 1 107 ? -0.054 -7.529 14.700 1.00 91.31 107 PHE A N 1
ATOM 864 C CA . PHE A 1 107 ? -0.603 -7.391 16.053 1.00 91.31 107 PHE A CA 1
ATOM 865 C C . PHE A 1 107 ? -0.664 -8.732 16.790 1.00 91.31 107 PHE A C 1
ATOM 867 O O . PHE A 1 107 ? -0.329 -8.795 17.971 1.00 91.31 107 PHE A O 1
ATOM 874 N N . HIS A 1 108 ? -1.003 -9.818 16.088 1.00 91.38 108 HIS A N 1
ATOM 875 C CA . HIS A 1 108 ? -1.010 -11.162 16.660 1.00 91.38 108 HIS A CA 1
ATOM 876 C C . HIS A 1 108 ? 0.385 -11.607 17.117 1.00 91.38 108 HIS A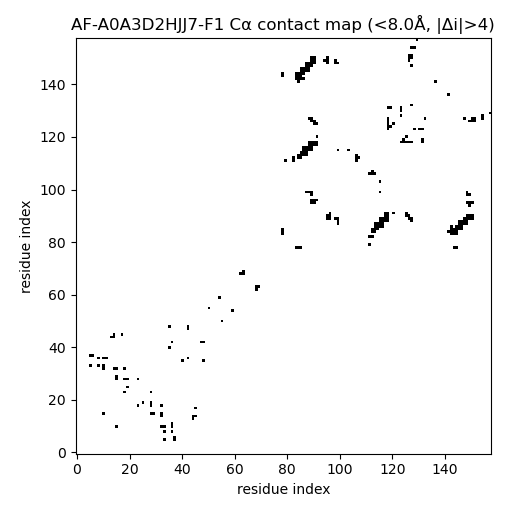 C 1
ATOM 878 O O . HIS A 1 108 ? 0.524 -12.127 18.222 1.00 91.38 108 HIS A O 1
ATOM 884 N N . TYR A 1 109 ? 1.426 -11.363 16.311 1.00 91.31 109 TYR A N 1
ATOM 885 C CA . TYR A 1 109 ? 2.808 -11.698 16.670 1.00 91.31 109 TYR A CA 1
ATOM 886 C C . TYR A 1 109 ? 3.255 -11.003 17.964 1.00 91.31 109 TYR A C 1
ATOM 888 O O . TYR A 1 109 ? 3.903 -11.619 18.808 1.00 91.31 109 TYR A O 1
ATOM 896 N N . PHE A 1 110 ? 2.858 -9.742 18.151 1.00 87.12 110 PHE A N 1
ATOM 897 C CA . PHE A 1 110 ? 3.141 -8.976 19.367 1.00 87.12 110 PHE A CA 1
ATOM 898 C C . PHE A 1 110 ? 2.125 -9.201 20.500 1.00 87.12 110 PHE A C 1
ATOM 900 O O . PHE A 1 110 ? 2.252 -8.574 21.548 1.00 87.12 110 PHE A O 1
ATOM 907 N N . GLN A 1 111 ? 1.144 -10.094 20.317 1.00 88.44 111 GLN A N 1
ATOM 908 C CA . GLN A 1 111 ? 0.072 -10.387 21.281 1.00 88.44 111 GLN A CA 1
ATOM 909 C C . GLN A 1 111 ? -0.719 -9.141 21.705 1.00 88.44 111 GLN A C 1
ATOM 911 O O . GLN A 1 111 ? -1.139 -8.993 22.853 1.00 88.44 111 GLN A O 1
ATOM 916 N N . LEU A 1 112 ? -0.918 -8.225 20.763 1.00 86.06 112 LEU A N 1
ATOM 917 C CA . LEU A 1 112 ? -1.614 -6.970 20.990 1.00 86.06 112 LEU A CA 1
ATOM 918 C C . LEU A 1 112 ? -3.068 -7.071 20.516 1.00 86.06 112 LEU A C 1
ATOM 920 O O . LEU A 1 112 ? -3.322 -7.563 19.412 1.00 86.06 112 LEU A O 1
ATOM 924 N N . PRO A 1 113 ? -4.036 -6.591 21.313 1.00 83.31 113 PRO A N 1
ATOM 925 C CA . PRO A 1 113 ? -5.431 -6.596 20.912 1.00 83.31 113 PRO A CA 1
ATOM 926 C C . PRO A 1 113 ? -5.692 -5.511 19.862 1.00 83.31 113 PRO A C 1
ATOM 928 O O . PRO A 1 113 ? -5.337 -4.348 20.051 1.00 83.31 113 PRO A O 1
ATOM 931 N N . PHE A 1 114 ? -6.380 -5.871 18.781 1.00 92.00 114 PHE A N 1
ATOM 932 C CA . PHE A 1 114 ? -6.945 -4.915 17.832 1.00 92.00 114 PHE A CA 1
ATOM 933 C C . PHE A 1 114 ? -8.262 -5.455 17.265 1.00 92.00 114 PHE A C 1
ATOM 935 O O . PHE A 1 114 ? -8.519 -6.660 17.315 1.00 92.00 114 PHE A O 1
ATOM 942 N N . THR A 1 115 ? -9.102 -4.565 16.738 1.00 95.44 115 THR A N 1
ATOM 943 C CA . THR A 1 115 ? -10.386 -4.939 16.125 1.00 95.44 115 THR A CA 1
ATOM 944 C C . THR A 1 115 ? -10.351 -4.671 14.620 1.00 95.44 115 THR A C 1
ATOM 946 O O . THR A 1 115 ? -10.282 -3.503 14.236 1.00 95.44 115 THR A O 1
ATOM 949 N N . PRO A 1 116 ? -10.394 -5.706 13.762 1.00 96.19 116 PRO A N 1
ATOM 950 C CA . PRO A 1 116 ? -10.536 -5.527 12.322 1.00 96.19 116 PRO A CA 1
ATOM 951 C C . PRO A 1 116 ? -11.986 -5.184 11.960 1.00 96.19 116 PRO A C 1
ATOM 953 O O . PRO A 1 116 ? -12.923 -5.814 12.454 1.00 96.19 116 PRO A O 1
ATOM 956 N N . VAL A 1 117 ? -12.177 -4.219 11.064 1.00 96.75 117 VAL A N 1
ATOM 957 C CA . VAL A 1 117 ? -13.488 -3.808 10.554 1.00 96.75 117 VAL A CA 1
ATOM 958 C C . VAL A 1 117 ? -13.427 -3.625 9.038 1.00 96.75 117 VAL A C 1
ATOM 960 O O . VAL A 1 117 ? -12.511 -2.999 8.514 1.00 96.75 117 VAL A O 1
ATOM 963 N N . PHE A 1 118 ? -14.443 -4.138 8.345 1.00 95.81 118 PHE A N 1
ATOM 964 C CA . PHE A 1 118 ? -14.681 -3.901 6.921 1.00 95.81 118 PHE A CA 1
ATOM 965 C C . PHE A 1 118 ? -16.032 -3.191 6.727 1.00 95.81 118 PHE A C 1
ATOM 967 O O . PHE A 1 118 ? -16.945 -3.416 7.539 1.00 95.81 118 PHE A O 1
ATOM 974 N N . PRO A 1 119 ? -16.194 -2.363 5.679 1.00 94.38 119 PRO A N 1
ATOM 975 C CA . PRO A 1 119 ? -17.487 -1.802 5.321 1.00 94.38 119 PRO A CA 1
ATOM 976 C C . PRO A 1 119 ? -18.442 -2.876 4.795 1.00 94.38 119 PRO A C 1
ATOM 978 O O . PRO A 1 119 ? -18.072 -3.787 4.049 1.00 94.38 119 PRO A O 1
ATOM 981 N N . LEU A 1 120 ? -19.718 -2.742 5.144 1.00 93.88 120 LEU A N 1
ATOM 982 C CA . LEU A 1 120 ? -20.798 -3.523 4.559 1.00 93.88 120 LEU A CA 1
ATOM 983 C C . LEU A 1 120 ? -21.150 -2.945 3.187 1.00 93.88 120 LEU A C 1
ATOM 985 O O . LEU A 1 120 ? -21.981 -2.047 3.077 1.00 93.88 120 LEU A O 1
ATOM 989 N N . ARG A 1 121 ? -20.565 -3.501 2.123 1.00 88.31 121 ARG A N 1
ATOM 990 C CA . ARG A 1 121 ? -20.669 -2.993 0.740 1.00 88.31 121 ARG A CA 1
ATOM 991 C C . ARG A 1 121 ? -22.049 -2.475 0.315 1.00 88.31 121 ARG A C 1
ATOM 993 O O . ARG A 1 121 ? -22.138 -1.449 -0.349 1.00 88.31 121 ARG A O 1
ATOM 1000 N N . LYS A 1 122 ? -23.127 -3.197 0.642 1.00 89.94 122 LYS A N 1
ATOM 1001 C CA . LYS A 1 122 ? -24.489 -2.837 0.206 1.00 89.94 122 LYS A CA 1
ATOM 1002 C C . LYS A 1 122 ? -25.085 -1.651 0.965 1.00 89.94 122 LYS A C 1
ATOM 1004 O O . LYS A 1 122 ? -25.873 -0.921 0.379 1.00 89.94 122 LYS A O 1
ATOM 1009 N N . SER A 1 123 ? -24.767 -1.504 2.248 1.00 91.94 123 SER A N 1
ATOM 1010 C CA . SER A 1 123 ? -25.395 -0.517 3.135 1.00 91.94 123 SER A CA 1
ATOM 1011 C C . SER A 1 123 ? -24.482 0.657 3.478 1.00 91.94 123 SER A C 1
ATOM 1013 O O . SER A 1 123 ? -24.980 1.733 3.776 1.00 91.94 123 SER A O 1
ATOM 1015 N N . GLU A 1 124 ? -23.166 0.459 3.433 1.00 93.00 124 GLU A N 1
ATOM 1016 C CA . GLU A 1 124 ? -22.156 1.428 3.883 1.00 93.00 124 GLU A CA 1
ATOM 1017 C C . GLU A 1 124 ? -21.264 1.932 2.748 1.00 93.00 124 GLU A C 1
ATOM 1019 O O . GLU A 1 124 ? -20.585 2.938 2.923 1.00 93.00 124 GLU A O 1
ATOM 1024 N N . GLY A 1 125 ? -21.274 1.276 1.583 1.00 88.69 125 GLY A N 1
ATOM 1025 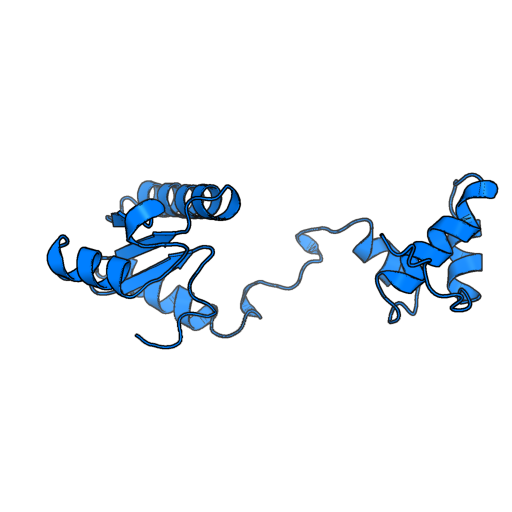C CA . GLY A 1 125 ? -20.454 1.666 0.437 1.00 88.69 125 GLY A CA 1
ATOM 1026 C C . GLY A 1 125 ? -19.009 1.162 0.513 1.00 88.69 125 GLY A C 1
ATOM 1027 O O . GLY A 1 125 ? -18.764 0.050 0.978 1.00 88.69 125 GLY A O 1
ATOM 1028 N N . TYR A 1 126 ? -18.078 1.948 -0.035 1.00 87.44 126 TYR A N 1
ATOM 1029 C CA . TYR A 1 126 ? -16.651 1.626 -0.178 1.00 87.44 126 TYR A CA 1
ATOM 1030 C C . TYR A 1 126 ? -15.799 2.530 0.718 1.00 87.44 126 TYR A C 1
ATOM 1032 O O . TYR A 1 126 ? -16.038 3.738 0.774 1.00 87.44 126 TYR A O 1
ATOM 1040 N N . GLY A 1 127 ? -14.775 1.960 1.354 1.00 87.19 127 GLY A N 1
ATOM 1041 C CA . GLY A 1 127 ? -13.826 2.700 2.183 1.00 87.19 127 GLY A CA 1
ATOM 1042 C C . GLY A 1 127 ? -14.398 3.258 3.494 1.00 87.19 127 GLY A C 1
ATOM 1043 O O . GLY A 1 127 ? -15.266 2.658 4.127 1.00 87.19 127 GLY A O 1
ATOM 1044 N N . LEU A 1 128 ? -13.862 4.402 3.935 1.00 92.50 128 LEU A N 1
ATOM 1045 C CA . LEU A 1 128 ? -14.166 5.017 5.230 1.00 92.50 128 LEU A CA 1
ATOM 1046 C C . LEU A 1 128 ? -15.342 5.998 5.103 1.00 92.50 128 LEU A C 1
ATOM 1048 O O . LEU A 1 128 ? -15.138 7.172 4.793 1.00 92.50 128 LEU A O 1
ATOM 1052 N N . THR A 1 129 ? -16.564 5.499 5.295 1.00 92.31 129 THR A N 1
ATOM 1053 C CA . THR A 1 129 ? -17.809 6.275 5.164 1.00 92.31 129 THR A CA 1
ATOM 1054 C C . THR A 1 129 ? -18.410 6.646 6.517 1.00 92.31 129 THR A C 1
ATOM 1056 O O . THR A 1 129 ? -18.188 5.948 7.507 1.00 92.31 129 THR A O 1
ATOM 1059 N N . ASP A 1 130 ? -19.241 7.691 6.557 1.00 93.06 130 ASP A N 1
ATOM 1060 C CA . ASP A 1 130 ? -19.947 8.104 7.780 1.00 93.06 130 ASP A CA 1
ATOM 1061 C C . ASP A 1 130 ? -20.772 6.963 8.371 1.00 93.06 130 ASP A C 1
ATOM 1063 O O . ASP A 1 130 ? -20.739 6.734 9.572 1.00 93.06 130 ASP A O 1
ATOM 1067 N N . ALA A 1 131 ? -21.456 6.182 7.528 1.00 94.81 131 ALA A N 1
ATOM 1068 C CA . ALA A 1 131 ? -22.242 5.031 7.969 1.00 94.81 131 ALA A CA 1
ATOM 1069 C C . ALA A 1 131 ? -21.374 3.963 8.661 1.00 94.81 131 ALA A C 1
ATOM 1071 O O . ALA A 1 131 ? -21.789 3.376 9.665 1.00 94.81 131 ALA A O 1
ATOM 1072 N N . LEU A 1 132 ? -20.161 3.730 8.148 1.00 95.38 132 LEU A N 1
ATOM 1073 C CA . LEU A 1 132 ? -19.192 2.830 8.763 1.00 95.38 132 LEU A CA 1
ATOM 1074 C C . LEU A 1 132 ? -18.687 3.384 10.101 1.00 95.38 132 LEU A C 1
ATOM 1076 O O . LEU A 1 132 ? -18.673 2.653 11.091 1.00 95.38 132 LEU A O 1
ATOM 1080 N N . ILE A 1 133 ? -18.294 4.660 10.142 1.00 94.88 133 ILE A N 1
ATOM 1081 C CA . ILE A 1 133 ? -17.840 5.326 11.370 1.00 94.88 133 ILE A CA 1
ATOM 1082 C C . ILE A 1 133 ? -18.941 5.304 12.434 1.00 94.88 133 ILE A C 1
ATOM 1084 O O . ILE A 1 133 ? -18.692 4.897 13.568 1.00 94.88 133 ILE A O 1
ATOM 1088 N N . ASP A 1 134 ? -20.175 5.631 12.058 1.00 95.56 134 ASP A N 1
ATOM 1089 C CA . ASP A 1 134 ? -21.352 5.568 12.919 1.00 95.56 134 ASP A CA 1
ATOM 1090 C C . ASP A 1 134 ? -21.547 4.178 13.510 1.00 95.56 134 ASP A C 1
ATOM 1092 O O . ASP A 1 134 ? -21.794 4.038 14.711 1.00 95.56 134 ASP A O 1
ATOM 1096 N N . ARG A 1 135 ? -21.451 3.132 12.678 1.00 96.69 135 ARG A N 1
ATOM 1097 C CA . ARG A 1 135 ? -21.535 1.756 13.165 1.00 96.69 135 ARG A CA 1
ATOM 1098 C C . ARG A 1 135 ? -20.407 1.485 14.146 1.00 96.69 135 ARG A C 1
ATOM 1100 O O . ARG A 1 135 ? -20.683 0.980 15.228 1.00 96.69 135 ARG A O 1
ATOM 1107 N N . ILE A 1 136 ? -19.175 1.855 13.804 1.00 96.94 136 ILE A N 1
ATOM 1108 C CA . ILE A 1 136 ? -18.011 1.621 14.656 1.00 96.94 136 ILE A CA 1
ATOM 1109 C C . ILE A 1 136 ? -18.208 2.251 16.041 1.00 96.94 136 ILE A C 1
ATOM 1111 O O . ILE A 1 136 ? -18.036 1.568 17.052 1.00 96.94 136 ILE A O 1
ATOM 1115 N N . LEU A 1 137 ? -18.627 3.517 16.083 1.00 96.44 137 LEU A N 1
ATOM 1116 C CA . LEU A 1 137 ? -18.873 4.267 17.316 1.00 96.44 137 LEU A CA 1
ATOM 1117 C C . LEU A 1 137 ? -20.041 3.701 18.139 1.00 96.44 137 LEU A C 1
ATOM 1119 O O . LEU A 1 137 ? -20.025 3.801 19.364 1.00 96.44 137 LEU A O 1
ATOM 1123 N N . LYS A 1 138 ? -21.048 3.099 17.491 1.00 97.06 138 LYS A N 1
ATOM 1124 C CA . LYS A 1 138 ? -22.218 2.499 18.158 1.00 97.06 138 LYS A CA 1
ATOM 1125 C C . LYS A 1 138 ? -21.966 1.074 18.655 1.00 97.06 138 LYS A C 1
ATOM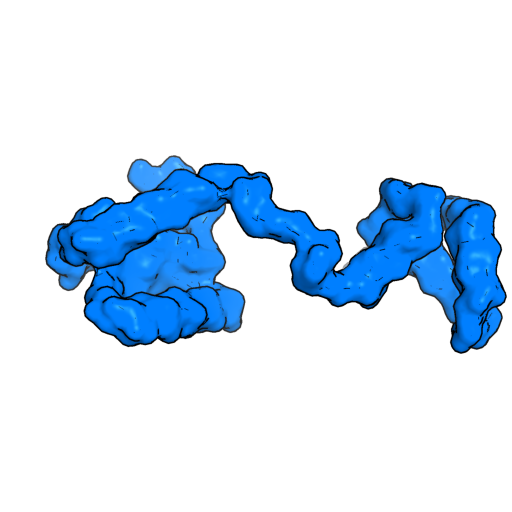 1127 O O . LYS A 1 138 ? -22.535 0.686 19.672 1.00 97.06 138 LYS A O 1
ATOM 1132 N N . THR A 1 139 ? -21.180 0.273 17.931 1.00 96.69 139 THR A N 1
ATOM 1133 C CA . THR A 1 139 ? -21.064 -1.176 18.182 1.00 96.69 139 THR A CA 1
ATOM 1134 C C . THR A 1 139 ? -19.796 -1.590 18.911 1.00 96.69 139 THR A C 1
ATOM 1136 O O . THR A 1 139 ? -19.760 -2.685 19.471 1.00 96.69 139 THR A O 1
ATOM 1139 N N . HIS A 1 140 ? -18.749 -0.765 18.903 1.00 95.38 140 HIS A N 1
ATOM 1140 C CA . HIS A 1 140 ? -17.499 -1.078 19.589 1.00 95.38 140 HIS A CA 1
ATOM 1141 C C . HIS A 1 140 ? -17.354 -0.277 20.881 1.00 95.38 140 HIS A C 1
ATOM 1143 O O . HIS A 1 140 ? -17.878 0.824 21.030 1.00 95.38 140 HIS A O 1
ATOM 1149 N N . ALA A 1 141 ? -16.615 -0.844 21.837 1.00 93.12 141 ALA A N 1
ATOM 1150 C CA . ALA A 1 141 ? -16.193 -0.092 23.009 1.00 93.12 141 ALA A CA 1
ATOM 1151 C C . ALA A 1 141 ? -15.350 1.124 22.572 1.00 93.12 141 ALA A C 1
ATOM 1153 O O . ALA A 1 141 ? -14.742 1.071 21.498 1.00 93.12 141 ALA A O 1
ATOM 1154 N N . PRO A 1 142 ? -15.253 2.185 23.399 1.00 94.25 142 PRO A N 1
ATOM 1155 C CA . PRO A 1 142 ? -14.425 3.341 23.071 1.00 94.25 142 PRO A CA 1
ATOM 1156 C C . PRO A 1 142 ? -13.020 2.910 22.649 1.00 94.25 142 PRO A C 1
ATOM 1158 O O . PRO A 1 142 ? -12.488 1.937 23.173 1.00 94.25 142 PRO A O 1
ATOM 1161 N N . PHE A 1 143 ? -12.406 3.602 21.710 1.00 94.06 143 PHE A N 1
ATOM 1162 C CA . PHE A 1 143 ? -11.074 3.268 21.219 1.00 94.06 143 PHE A CA 1
ATOM 1163 C C . PHE A 1 143 ? -10.223 4.528 21.169 1.00 94.06 143 PHE A C 1
ATOM 1165 O O . PHE A 1 143 ? -10.744 5.640 21.206 1.00 94.06 143 PHE A O 1
ATOM 1172 N N . ASP A 1 144 ? -8.910 4.344 21.147 1.00 93.81 144 ASP A N 1
ATOM 1173 C CA . ASP A 1 144 ? -7.960 5.452 21.183 1.00 93.81 144 ASP A CA 1
ATOM 1174 C C . ASP A 1 144 ? -7.470 5.808 19.773 1.00 93.81 144 ASP A C 1
ATOM 1176 O O . ASP A 1 144 ? -7.185 6.969 19.494 1.00 93.81 144 ASP A O 1
ATOM 1180 N N . TYR A 1 145 ? -7.389 4.811 18.882 1.00 93.75 145 TYR A N 1
ATOM 1181 C CA . TYR A 1 145 ? -6.905 4.985 17.515 1.00 93.75 145 TYR A CA 1
ATOM 1182 C C . TYR A 1 145 ? -7.756 4.214 16.507 1.00 93.75 145 TYR A C 1
ATOM 1184 O O . TYR A 1 145 ? -8.142 3.067 16.749 1.00 93.75 145 TYR A O 1
ATOM 1192 N N . LEU A 1 146 ? -7.979 4.839 15.352 1.00 94.69 146 LEU A N 1
ATOM 1193 C CA . LEU A 1 146 ? -8.498 4.201 14.148 1.00 94.69 146 LEU A CA 1
ATOM 1194 C C . LEU A 1 146 ? -7.422 4.263 13.064 1.00 94.69 146 LEU A C 1
ATOM 1196 O O . LEU A 1 146 ? -6.868 5.327 12.798 1.00 94.69 146 LEU A O 1
ATOM 1200 N N . VAL A 1 147 ? -7.120 3.121 12.451 1.00 94.81 147 VAL A N 1
ATOM 1201 C CA . VAL A 1 147 ? -6.149 3.001 11.358 1.00 94.81 147 VAL A CA 1
ATOM 1202 C C . VAL A 1 147 ? -6.890 2.544 10.110 1.00 94.81 147 VAL A C 1
ATOM 1204 O O . VAL A 1 147 ? -7.442 1.449 10.099 1.00 94.81 147 VAL A O 1
ATOM 1207 N N . ALA A 1 148 ? -6.911 3.371 9.069 1.00 94.94 148 ALA A N 1
ATOM 1208 C CA . ALA A 1 148 ? -7.494 3.018 7.780 1.00 94.94 148 ALA A CA 1
ATOM 1209 C C . ALA A 1 148 ? -6.427 2.404 6.859 1.00 94.94 148 ALA A C 1
ATOM 1211 O O . ALA A 1 148 ? -5.339 2.956 6.705 1.00 94.94 148 ALA A O 1
ATOM 1212 N N . MET A 1 149 ? -6.750 1.266 6.249 1.00 95.06 149 MET A N 1
ATOM 1213 C CA . MET A 1 149 ? -5.902 0.519 5.323 1.00 95.06 149 MET A CA 1
ATOM 1214 C C . MET A 1 149 ? -6.608 0.432 3.971 1.00 95.06 149 MET A C 1
ATOM 1216 O O . MET A 1 149 ? -7.760 0.004 3.912 1.00 95.06 149 MET A O 1
ATOM 1220 N N . ASP A 1 150 ? -5.925 0.826 2.898 1.00 94.75 150 ASP A N 1
ATOM 1221 C CA . ASP A 1 150 ? -6.470 0.821 1.530 1.00 94.75 150 ASP A CA 1
ATOM 1222 C C . ASP A 1 150 ? -7.771 1.641 1.349 1.00 94.75 150 ASP A C 1
ATOM 1224 O O . ASP A 1 150 ? -8.634 1.371 0.518 1.00 94.75 150 ASP A O 1
ATOM 1228 N N . CYS A 1 151 ? -7.951 2.665 2.188 1.00 93.44 151 CYS A N 1
ATOM 1229 C CA . CYS A 1 151 ? -9.073 3.595 2.110 1.00 93.44 151 CYS A CA 1
ATOM 1230 C C . CYS A 1 151 ? -8.776 4.906 2.862 1.00 93.44 151 CYS A C 1
ATOM 1232 O O . CYS A 1 151 ? -7.734 5.058 3.496 1.00 93.44 151 CYS A O 1
ATOM 1234 N N . GLY A 1 152 ? -9.705 5.867 2.794 1.00 91.19 152 GLY A N 1
ATOM 1235 C CA . GLY A 1 152 ? -9.711 7.063 3.646 1.00 91.19 152 GLY A CA 1
ATOM 1236 C C . GLY A 1 152 ? -9.033 8.312 3.072 1.00 91.19 152 GLY A C 1
ATOM 1237 O O . GLY A 1 152 ? -9.301 9.405 3.554 1.00 91.19 152 GLY A O 1
ATOM 1238 N N . THR A 1 153 ? -8.233 8.212 2.006 1.00 90.19 153 THR A N 1
ATOM 1239 C CA . THR A 1 153 ? -7.548 9.377 1.397 1.00 90.19 153 THR A CA 1
ATOM 1240 C C . THR A 1 153 ? -8.501 10.458 0.875 1.00 90.19 153 THR A C 1
ATOM 1242 O O . THR A 1 153 ? -8.150 11.634 0.886 1.00 90.19 153 THR A O 1
ATOM 1245 N N . ASN A 1 154 ? -9.713 10.074 0.466 1.00 88.31 154 ASN A N 1
ATOM 1246 C CA . ASN A 1 154 ? -10.770 10.988 0.019 1.00 88.31 154 ASN A CA 1
ATOM 1247 C C . ASN A 1 154 ? -11.850 11.243 1.090 1.00 88.31 154 ASN A C 1
ATOM 1249 O O . ASN A 1 154 ? -12.823 11.946 0.818 1.00 88.31 154 ASN A O 1
ATOM 1253 N N . SER A 1 155 ? -11.701 10.683 2.292 1.00 86.88 155 SER A N 1
ATOM 1254 C CA . SER A 1 155 ? -12.655 10.832 3.397 1.00 86.88 155 SER A CA 1
ATOM 1255 C C . SER A 1 155 ? -12.308 12.082 4.206 1.00 86.88 155 SER A C 1
ATOM 1257 O O . SER A 1 155 ? -11.655 12.016 5.241 1.00 86.88 155 SER A O 1
ATOM 1259 N N . THR A 1 156 ? -12.680 13.246 3.672 1.00 82.50 156 THR A N 1
ATOM 1260 C CA . THR A 1 156 ? -12.315 14.568 4.219 1.00 82.50 156 THR A CA 1
ATOM 1261 C C . THR A 1 156 ? -13.309 15.126 5.234 1.00 82.50 156 THR A C 1
ATOM 1263 O O . THR A 1 156 ? -13.013 16.117 5.897 1.00 82.50 156 THR A O 1
ATOM 1266 N N . GLN A 1 157 ? -14.484 14.511 5.344 1.00 66.69 157 GLN A N 1
ATOM 1267 C CA . GLN A 1 157 ? -15.482 14.804 6.364 1.00 66.69 157 GLN A CA 1
ATOM 1268 C C . GLN A 1 157 ? -15.391 13.680 7.396 1.00 66.69 157 GLN A C 1
ATOM 1270 O O . GLN A 1 157 ? -15.750 12.546 7.097 1.00 66.69 157 GLN A O 1
ATOM 1275 N N . ALA A 1 158 ? -14.817 13.980 8.557 1.00 48.72 158 ALA A N 1
ATOM 1276 C CA . ALA A 1 158 ? -14.806 13.122 9.736 1.00 48.72 158 ALA A CA 1
ATOM 1277 C C . ALA A 1 158 ? -14.946 14.007 10.975 1.00 48.72 158 ALA A C 1
ATOM 1279 O O . ALA A 1 158 ? -14.280 15.071 11.003 1.00 48.72 158 ALA A O 1
#

Solvent-accessible surface area (backbone atoms only — not comparable to full-atom values): 9669 Å² total; per-residue (Å²): 138,80,90,79,73,81,76,90,66,81,65,54,67,70,58,56,57,53,52,69,74,44,102,58,66,77,87,49,48,66,61,52,43,48,51,50,51,64,79,42,72,80,64,85,52,70,66,58,52,48,48,66,78,56,68,50,80,91,76,47,82,66,70,75,74,45,85,67,39,63,58,52,50,50,50,52,52,49,29,66,76,67,74,44,42,36,37,39,37,24,23,84,52,72,70,12,48,52,48,49,49,52,50,49,54,51,35,53,75,71,72,45,76,67,45,83,45,66,48,52,59,90,85,34,41,75,40,62,28,71,62,42,51,53,46,48,69,71,76,44,77,91,64,77,44,78,45,67,34,79,39,44,90,82,48,83,82,127

Mean predicted aligned error: 6.12 Å

Foldseek 3Di:
DDDDDQDPPDQDPQQLVLLVPDPDPPVCSVVVSSVLCRVDVPDDHPVVVCCVVPPDPVPDDDCVPPPCPVVVVVVVVVCLVVLFEEEEEFEDDPQRVVQVVVVVVVCVVSVHDYHYDYDPCVPANTADGPVRVVCCVVPDDDGDYYHYGHHDPPVPDD

Sequence (158 aa):
MRWCFPSDRPIPQWLTDYLKQQELPHAYLPVLGQLLNQVNPSFNNPKEVEQFLCPSLKKSEAPKNILNLPEAVQCIHTACKTHKRIIVVSDYDVDGVTSMTLMYRFFHYFQLPFTPVFPLRKSEGYGLTDALIDRILKTHAPFDYLVAMDCGTNSTQA

pLDDT: mean 90.68, std 6.28, range [48.72, 97.94]

Nearest PDB structures (foldseek):
  1ir6-assembly1_A  TM=8.489E-01  e=5.290E-05  Thermus thermophilus
  5f54-assembly1_A  TM=8.842E-01  e=4.795E-04  Deinococcus radiodurans
  6lrd-assembly1_A  TM=8.840E-01  e=9.351E-04  Deinococcus radiodurans
  5f56-assembly1_A  TM=8.762E-01  e=8.747E-04  Deinococcus radiodurans
  5x4i-assembly1_A  TM=8.914E-01  e=9.060E-03  Pyrococcus furiosus DSM 3638

Radius of gyration: 23.04 Å; Cα contacts (8 Å, |Δi|>4): 150; chains: 1; bounding box: 49×26×61 Å

Secondary structure (DSSP, 8-state):
----PPP-PPPPHHHHHHHHTSSS-GGGHHHHHHHHHHH-TT--SHHHHHHHHS--TTTSPPGGGSTTHHHHHHHHHHHHHTT--EEEEE-SSHHHHHHHHHHHHHHHHTT--EEEE---HHHH-SSS-HHHHHHHHHHS---SEEEEES--TT----